Protein AF-K0YEN5-F1 (afdb_monomer)

Secondary structure (DSSP, 8-state):
-HHHHHS-GGGHHHHHHHHHHHHTT--HHHHHHHHHTSTTTHHHHHHHHHHHHH---SHHHHHHHHHHHHHHHHHHHHHHHHHHHHHHHHHHHHHHHHHHIIIIIHHHHHHHHHHHH-

Mean predicted aligned error: 12.51 Å

Structure (mmCIF, N/CA/C/O backbone):
data_AF-K0YEN5-F1
#
_entry.id   AF-K0YEN5-F1
#
loop_
_atom_site.group_PDB
_atom_site.id
_atom_site.type_symbol
_atom_site.label_atom_id
_atom_site.label_alt_id
_atom_site.label_comp_id
_atom_site.label_asym_id
_atom_site.label_entity_id
_atom_site.label_seq_id
_atom_site.pdbx_PDB_ins_code
_atom_site.Cartn_x
_atom_site.Cartn_y
_atom_site.Cartn_z
_atom_site.occupancy
_atom_site.B_iso_or_equiv
_atom_site.auth_seq_id
_atom_site.auth_comp_id
_atom_site.auth_asym_id
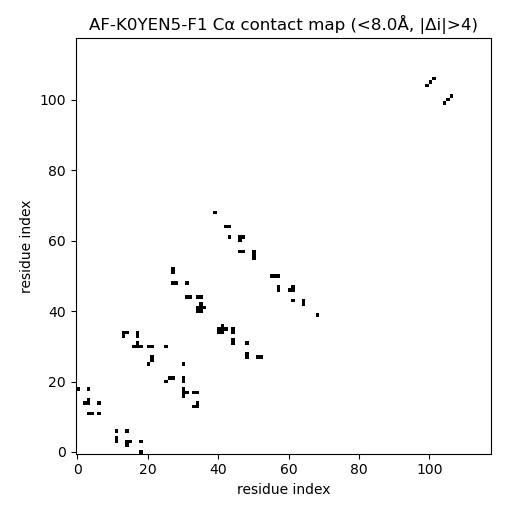_atom_site.auth_atom_id
_atom_site.pdbx_PDB_model_num
ATOM 1 N N . ALA A 1 1 ? -20.517 7.725 14.129 1.00 50.06 1 ALA A N 1
ATOM 2 C CA . ALA A 1 1 ? -21.091 8.379 12.928 1.00 50.06 1 ALA A CA 1
ATOM 3 C C . ALA A 1 1 ? -20.056 9.163 12.103 1.00 50.06 1 ALA A C 1
ATOM 5 O O . ALA A 1 1 ? -20.028 8.992 10.894 1.00 50.06 1 ALA A O 1
ATOM 6 N N . ALA A 1 2 ? -19.172 9.972 12.705 1.00 52.91 2 ALA A N 1
ATOM 7 C CA . ALA A 1 2 ? -18.185 10.765 11.950 1.00 52.91 2 ALA A CA 1
ATOM 8 C C . ALA A 1 2 ? -17.203 9.921 11.100 1.00 52.91 2 ALA A C 1
ATOM 10 O O . ALA A 1 2 ? -16.999 10.195 9.922 1.00 52.91 2 ALA A O 1
ATOM 11 N N . VAL A 1 3 ? -16.670 8.819 11.642 1.00 58.69 3 VAL A N 1
ATOM 12 C CA . VAL A 1 3 ? -15.705 7.953 10.926 1.00 58.69 3 VAL A CA 1
ATOM 13 C C . VAL A 1 3 ? -16.307 7.296 9.673 1.00 58.69 3 VAL A C 1
ATOM 15 O O . VAL A 1 3 ? -15.633 7.154 8.654 1.00 58.69 3 VAL A O 1
ATOM 18 N N . THR A 1 4 ? -17.600 6.946 9.693 1.00 61.19 4 THR A N 1
ATOM 19 C CA . THR A 1 4 ? -18.272 6.357 8.523 1.00 61.19 4 THR A CA 1
ATOM 20 C C . THR A 1 4 ? -18.545 7.385 7.425 1.00 61.19 4 THR A C 1
ATOM 22 O O . THR A 1 4 ? -18.743 6.987 6.275 1.00 61.19 4 THR A O 1
ATOM 25 N N . ALA A 1 5 ? -18.538 8.687 7.741 1.00 60.41 5 ALA A N 1
ATOM 26 C CA . ALA A 1 5 ? -18.669 9.768 6.768 1.00 60.41 5 ALA A CA 1
ATOM 27 C C . ALA A 1 5 ? -17.374 9.947 5.956 1.00 60.41 5 ALA A C 1
ATOM 29 O O . ALA A 1 5 ? -17.452 10.011 4.725 1.00 60.41 5 ALA A O 1
ATOM 30 N N . GLN A 1 6 ? -16.218 9.918 6.635 1.00 65.31 6 GLN A N 1
ATOM 31 C CA . GLN A 1 6 ? -14.875 10.033 6.044 1.00 65.31 6 GLN A CA 1
ATOM 32 C C . GLN A 1 6 ? -14.380 8.770 5.315 1.00 65.31 6 GLN A C 1
ATOM 34 O O . GLN A 1 6 ? -13.415 8.845 4.553 1.00 65.31 6 GLN A O 1
ATOM 39 N N . ALA A 1 7 ? -14.996 7.606 5.534 1.00 68.81 7 ALA A N 1
ATOM 40 C CA . ALA A 1 7 ? -14.591 6.373 4.865 1.00 68.81 7 ALA A CA 1
ATOM 41 C C . ALA A 1 7 ? -14.780 6.463 3.337 1.00 68.81 7 ALA A C 1
ATOM 43 O O . ALA A 1 7 ? -15.866 6.791 2.847 1.00 68.81 7 ALA A O 1
ATOM 44 N N . ALA A 1 8 ? -13.734 6.108 2.579 1.00 67.94 8 ALA A N 1
ATOM 45 C CA . ALA A 1 8 ? -13.801 5.998 1.121 1.00 67.94 8 ALA A CA 1
ATOM 46 C C . ALA A 1 8 ? -14.961 5.080 0.698 1.00 67.94 8 ALA A C 1
ATOM 48 O O . ALA A 1 8 ? -15.226 4.074 1.361 1.00 67.94 8 ALA A O 1
ATOM 49 N N . GLY A 1 9 ? -15.628 5.400 -0.420 1.00 70.56 9 GLY A N 1
ATOM 50 C CA . GLY A 1 9 ? -16.876 4.744 -0.844 1.00 70.56 9 GLY A CA 1
ATOM 51 C C . GLY A 1 9 ? -16.824 3.213 -0.802 1.00 70.56 9 GLY A C 1
ATOM 52 O O 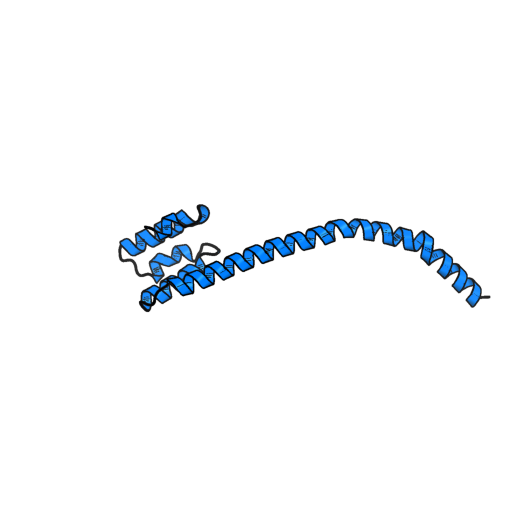. GLY A 1 9 ? -17.710 2.592 -0.219 1.00 70.56 9 GLY A O 1
ATOM 53 N N . ARG A 1 10 ? -15.724 2.619 -1.286 1.00 78.62 10 ARG A N 1
ATOM 54 C CA . ARG A 1 10 ? -15.497 1.161 -1.294 1.00 78.62 10 ARG A CA 1
ATOM 55 C C . ARG A 1 10 ? -15.440 0.496 0.093 1.00 78.62 10 ARG A C 1
ATOM 57 O O . ARG A 1 10 ? -15.678 -0.697 0.199 1.00 78.62 10 ARG A O 1
ATOM 64 N N . HIS A 1 11 ? -15.146 1.245 1.157 1.00 80.88 11 HIS A N 1
ATOM 65 C CA . HIS A 1 11 ? -15.023 0.719 2.525 1.00 80.88 11 HIS A CA 1
ATOM 66 C C . HIS A 1 11 ? -16.143 1.199 3.463 1.00 80.88 11 HIS A C 1
ATOM 68 O O . HIS A 1 11 ? -16.246 0.729 4.596 1.00 80.88 11 HIS A O 1
ATOM 74 N N . ARG A 1 12 ? -17.014 2.113 3.010 1.00 83.00 12 ARG A N 1
ATOM 75 C CA . ARG A 1 12 ? -18.086 2.714 3.823 1.00 83.00 12 ARG A CA 1
ATOM 76 C C . ARG A 1 12 ? -19.035 1.668 4.417 1.00 83.00 12 ARG A C 1
ATOM 78 O O . ARG A 1 12 ? -19.452 1.809 5.564 1.00 83.00 12 ARG A O 1
ATOM 85 N N . GLY A 1 13 ? -19.354 0.617 3.658 1.00 85.12 13 GLY A N 1
ATOM 86 C CA . GLY A 1 13 ? -20.213 -0.480 4.115 1.00 85.12 13 GLY A CA 1
ATOM 87 C C . GLY A 1 13 ? -19.608 -1.2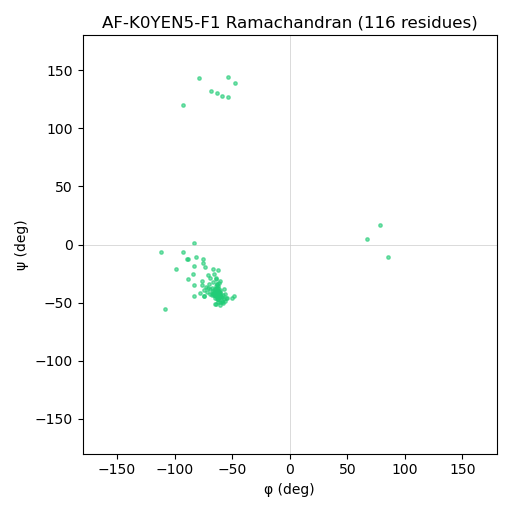71 5.277 1.00 85.12 13 GLY A C 1
ATOM 88 O O . GLY A 1 13 ? -20.289 -1.508 6.271 1.00 85.12 13 GLY A O 1
ATOM 89 N N . ALA A 1 14 ? -18.317 -1.605 5.196 1.00 86.75 14 ALA A N 1
ATOM 90 C CA . ALA A 1 14 ? -17.608 -2.298 6.271 1.00 86.75 14 ALA A CA 1
ATOM 91 C C . ALA A 1 14 ? -17.573 -1.448 7.551 1.00 86.75 14 ALA A C 1
ATOM 93 O O . ALA A 1 14 ? -17.963 -1.924 8.612 1.00 86.75 14 ALA A O 1
ATOM 94 N N . TRP A 1 15 ? -17.234 -0.159 7.441 1.00 85.50 15 TRP A N 1
ATOM 95 C CA . TRP A 1 15 ? -17.229 0.756 8.587 1.00 85.50 15 TRP A CA 1
ATOM 96 C C . TRP A 1 15 ? -18.611 0.963 9.209 1.00 85.50 15 TRP A C 1
ATOM 98 O O . TRP A 1 15 ? -18.722 1.079 10.427 1.00 85.50 15 TRP A O 1
ATOM 108 N N . ARG A 1 16 ? -19.677 1.000 8.398 1.00 87.75 16 ARG A N 1
ATOM 109 C CA . ARG A 1 16 ? -21.055 1.060 8.906 1.00 87.75 16 ARG A CA 1
ATOM 110 C C . ARG A 1 16 ? -21.423 -0.191 9.698 1.00 87.75 16 ARG A C 1
ATOM 112 O O . ARG A 1 16 ? -22.032 -0.051 10.751 1.00 87.75 16 ARG A O 1
ATOM 119 N N . ARG A 1 17 ? -21.026 -1.379 9.229 1.00 88.56 17 ARG A N 1
ATOM 120 C CA . ARG A 1 17 ? -21.244 -2.637 9.962 1.00 88.56 17 ARG A CA 1
ATOM 121 C C . ARG A 1 17 ? -20.516 -2.640 11.301 1.00 88.56 17 ARG A C 1
ATOM 123 O O . ARG A 1 17 ? -21.157 -2.870 12.316 1.00 88.56 17 ARG A O 1
ATOM 130 N N . VAL A 1 18 ? -19.226 -2.300 11.312 1.00 89.12 18 VAL A N 1
ATOM 131 C CA . VAL A 1 18 ? -18.429 -2.195 12.547 1.00 89.12 18 VAL A CA 1
ATOM 132 C C . VAL A 1 18 ? -19.073 -1.212 13.528 1.00 89.12 18 VAL A C 1
ATOM 134 O O . VAL A 1 18 ? -19.287 -1.544 14.687 1.00 89.12 18 VAL A O 1
ATOM 137 N N . ALA A 1 19 ? -19.447 -0.017 13.057 1.00 86.50 19 ALA A N 1
ATOM 138 C CA . ALA A 1 19 ? -20.096 0.990 13.894 1.00 86.50 19 ALA A CA 1
ATOM 139 C C . ALA A 1 19 ? -21.449 0.515 14.451 1.00 86.50 19 ALA A C 1
ATOM 141 O O . ALA A 1 19 ? -21.769 0.830 15.592 1.00 86.50 19 ALA A O 1
ATOM 142 N N . GLY A 1 20 ? -22.224 -0.237 13.664 1.00 89.62 20 GLY A N 1
ATOM 143 C CA . GLY A 1 20 ? -23.470 -0.855 14.116 1.00 89.62 20 GLY A CA 1
ATOM 144 C C . GLY A 1 20 ? -23.239 -1.914 15.193 1.00 89.62 20 GLY A C 1
ATOM 145 O O . GLY A 1 20 ? -23.906 -1.879 16.217 1.00 89.62 20 GLY A O 1
ATOM 146 N N . LEU A 1 21 ? -22.260 -2.804 15.006 1.00 89.94 21 LEU A N 1
ATOM 147 C CA . LEU A 1 21 ? -21.911 -3.840 15.986 1.00 89.94 21 LEU A CA 1
ATOM 148 C C . LEU A 1 21 ? -21.439 -3.225 17.312 1.00 89.94 21 LEU A C 1
ATOM 150 O O . LEU A 1 21 ? -21.941 -3.600 18.366 1.00 89.94 21 LEU A O 1
ATOM 154 N N . LEU A 1 22 ? -20.560 -2.220 17.263 1.00 87.12 22 LEU A N 1
ATOM 155 C CA . LEU A 1 22 ? -20.123 -1.495 18.461 1.00 87.12 22 LEU A CA 1
ATOM 156 C C . LEU A 1 22 ? -21.286 -0.777 19.163 1.00 87.12 22 LEU A C 1
ATOM 158 O O . LEU A 1 22 ? -21.368 -0.795 20.385 1.00 87.12 22 LEU A O 1
ATOM 162 N N . ALA A 1 23 ? -22.208 -0.167 18.407 1.00 86.81 23 ALA A N 1
ATOM 163 C CA . ALA A 1 23 ? -23.386 0.495 18.976 1.00 86.81 23 ALA A CA 1
ATOM 164 C C . ALA A 1 23 ? -24.362 -0.485 19.653 1.00 86.81 23 ALA A C 1
ATOM 166 O O . ALA A 1 23 ? -25.093 -0.089 20.554 1.00 86.81 23 ALA A O 1
ATOM 167 N N . LEU A 1 24 ? -24.354 -1.755 19.239 1.00 91.62 24 LEU A N 1
ATOM 168 C CA . LEU A 1 24 ? -25.098 -2.846 19.874 1.00 91.62 24 LEU A CA 1
ATOM 169 C C . LEU A 1 24 ? -24.363 -3.451 21.085 1.00 91.62 24 LEU A C 1
ATOM 171 O O . LEU A 1 24 ? -24.864 -4.402 21.677 1.00 91.62 24 LEU A O 1
ATOM 175 N N . GLY A 1 25 ? -23.187 -2.928 21.451 1.00 87.12 25 GLY A N 1
ATOM 176 C CA . GLY A 1 25 ? -22.381 -3.431 22.566 1.00 87.12 25 GLY A CA 1
ATOM 177 C C . GLY A 1 25 ? -21.581 -4.693 22.240 1.00 87.12 25 GLY A C 1
ATOM 178 O O . GLY A 1 25 ? -21.133 -5.385 23.147 1.00 87.12 25 GLY A O 1
ATOM 179 N N . VAL A 1 26 ? -21.403 -5.023 20.958 1.00 90.38 26 VAL A N 1
ATOM 180 C CA . VAL A 1 26 ? -20.534 -6.135 20.559 1.00 90.38 26 VAL A CA 1
ATOM 181 C C . VAL A 1 26 ? -19.083 -5.767 20.853 1.00 90.38 26 VAL A C 1
ATOM 183 O O . VAL A 1 26 ? -18.620 -4.697 20.455 1.00 90.38 26 VAL A O 1
ATOM 186 N N . GLU A 1 27 ? -18.366 -6.693 21.491 1.00 86.44 27 GLU A N 1
ATOM 187 C CA . GLU A 1 27 ? -16.933 -6.583 21.775 1.00 86.44 27 GLU A CA 1
ATOM 188 C C . GLU A 1 27 ? -16.130 -6.139 20.550 1.00 86.44 27 GLU A C 1
ATOM 190 O O . GLU A 1 27 ? -16.360 -6.624 19.436 1.00 86.44 27 GLU A O 1
ATOM 195 N N . ALA A 1 28 ? -15.156 -5.248 20.762 1.00 83.81 28 ALA A N 1
ATOM 196 C CA . ALA A 1 28 ? -14.400 -4.622 19.681 1.00 83.81 28 ALA A CA 1
ATOM 197 C C . ALA A 1 28 ? -13.773 -5.665 18.745 1.00 83.81 28 ALA A C 1
ATOM 199 O O . ALA A 1 28 ? -13.934 -5.582 17.528 1.00 83.81 28 ALA A O 1
ATOM 200 N N . GLU A 1 29 ? -13.147 -6.706 19.289 1.00 86.88 29 GLU A N 1
ATOM 201 C CA . GLU A 1 29 ? -12.528 -7.762 18.488 1.00 86.88 29 GLU A CA 1
ATOM 202 C C . GLU A 1 29 ? -13.523 -8.433 17.520 1.00 86.88 29 GLU A C 1
ATOM 204 O O . GLU A 1 29 ? -13.234 -8.612 16.332 1.00 86.88 29 GLU A O 1
ATOM 209 N N . ARG A 1 30 ? -14.747 -8.712 17.989 1.00 88.19 30 ARG A N 1
ATOM 210 C CA . ARG A 1 30 ? -15.815 -9.307 17.170 1.00 88.19 30 ARG A CA 1
ATOM 211 C C . ARG A 1 30 ? -16.425 -8.304 16.199 1.00 88.19 30 ARG A C 1
ATOM 213 O O . ARG A 1 30 ? -16.700 -8.654 15.052 1.00 88.19 30 ARG A O 1
ATOM 220 N N . ALA A 1 31 ? -16.610 -7.056 16.623 1.00 88.88 31 ALA A N 1
ATOM 221 C CA . ALA A 1 31 ? -17.143 -5.997 15.774 1.00 88.88 31 ALA A CA 1
ATOM 222 C C . ALA A 1 31 ? -16.222 -5.692 14.582 1.00 88.88 31 ALA A C 1
ATOM 224 O O . ALA A 1 31 ? -16.707 -5.382 13.492 1.00 88.88 31 ALA A O 1
ATOM 225 N N . PHE A 1 32 ? -14.905 -5.811 14.770 1.00 89.19 32 PHE A N 1
ATOM 226 C CA . PHE A 1 32 ? -13.892 -5.562 13.747 1.00 89.19 32 PHE A CA 1
ATOM 227 C C . PHE A 1 32 ? -13.532 -6.786 12.893 1.00 89.19 32 PHE A C 1
ATOM 229 O O . PHE A 1 32 ? -12.925 -6.601 11.836 1.00 89.19 32 PHE A O 1
ATOM 236 N N . ALA A 1 33 ? -13.931 -8.007 13.271 1.00 88.38 33 ALA A N 1
ATOM 237 C CA . ALA A 1 33 ? -13.645 -9.224 12.502 1.00 88.38 33 ALA A CA 1
ATOM 238 C C . ALA A 1 33 ? -14.008 -9.112 11.000 1.00 88.38 33 ALA A C 1
ATOM 240 O O . ALA A 1 33 ? -13.131 -9.364 10.171 1.00 88.38 33 ALA A O 1
ATOM 241 N N . PRO A 1 34 ? -15.192 -8.595 10.603 1.00 84.50 34 PRO A N 1
ATOM 242 C CA . PRO A 1 34 ? -15.544 -8.438 9.187 1.00 84.50 34 PRO A CA 1
ATOM 243 C C . PRO A 1 34 ? -14.691 -7.400 8.440 1.00 84.50 34 PRO A C 1
ATOM 245 O O . PRO A 1 34 ? -14.647 -7.389 7.213 1.00 84.50 34 PRO A O 1
ATOM 248 N N . ALA A 1 35 ? -14.054 -6.468 9.156 1.00 85.50 35 ALA A N 1
ATOM 249 C CA . ALA A 1 35 ? -13.178 -5.464 8.558 1.00 85.50 35 ALA A CA 1
ATOM 250 C C . ALA A 1 35 ? -11.755 -5.997 8.321 1.00 85.50 35 ALA A C 1
ATOM 252 O O . ALA A 1 35 ? -11.035 -5.426 7.503 1.00 85.50 35 ALA A O 1
ATOM 253 N N . ARG A 1 36 ? -11.355 -7.093 8.987 1.00 84.44 36 ARG A N 1
ATOM 254 C CA . ARG A 1 36 ? -10.046 -7.742 8.784 1.00 84.44 36 ARG A CA 1
ATOM 255 C C . ARG A 1 36 ? -9.946 -8.450 7.434 1.00 84.44 36 ARG A C 1
ATOM 257 O O . ARG A 1 36 ? -8.855 -8.539 6.887 1.00 84.44 36 ARG A O 1
ATOM 264 N N . GLU A 1 37 ? -11.073 -8.877 6.874 1.00 83.44 37 GLU A N 1
ATOM 265 C CA . GLU A 1 37 ? -11.150 -9.488 5.538 1.00 83.44 37 GLU A CA 1
ATOM 266 C C . GLU A 1 37 ? -11.016 -8.464 4.399 1.00 83.44 37 GLU A C 1
ATOM 268 O O . GLU A 1 37 ? -10.837 -8.825 3.238 1.00 83.44 37 GLU A O 1
ATOM 273 N N . VAL A 1 38 ? -11.100 -7.167 4.711 1.00 82.81 38 VAL A N 1
ATOM 274 C CA . VAL A 1 38 ? -11.005 -6.102 3.715 1.00 82.81 38 VAL A CA 1
ATOM 275 C C . VAL A 1 38 ? -9.560 -5.627 3.604 1.00 82.81 38 VAL A C 1
ATOM 277 O O . VAL A 1 38 ? -8.975 -5.097 4.555 1.00 82.81 38 VAL A O 1
ATOM 280 N N . GLU A 1 39 ? -8.995 -5.753 2.405 1.00 76.25 39 GLU A N 1
ATOM 281 C CA . GLU A 1 39 ? -7.625 -5.327 2.134 1.00 76.25 39 GLU A CA 1
ATOM 282 C C . GLU A 1 39 ? -7.430 -3.827 2.434 1.00 76.25 39 GLU A C 1
ATOM 284 O O . GLU A 1 39 ? -8.197 -2.963 1.998 1.00 76.25 39 GLU A O 1
ATOM 289 N N . GLY A 1 40 ? -6.405 -3.522 3.235 1.00 76.31 40 GLY A N 1
ATOM 290 C CA . GLY A 1 40 ? -6.104 -2.175 3.731 1.00 76.31 40 GLY A CA 1
ATOM 291 C C . GLY A 1 40 ? -6.847 -1.753 5.007 1.00 76.31 40 GLY A C 1
ATOM 292 O O . GLY A 1 40 ? -6.471 -0.741 5.597 1.00 76.31 40 GLY A O 1
ATOM 293 N N . LEU A 1 41 ? -7.854 -2.505 5.471 1.00 79.75 41 LEU A N 1
ATOM 294 C CA . LEU A 1 41 ? -8.555 -2.237 6.740 1.00 79.75 41 LEU A CA 1
ATOM 295 C C . LEU A 1 41 ? -8.060 -3.104 7.901 1.00 79.75 41 LEU A C 1
ATOM 297 O O . LEU A 1 41 ? -8.237 -2.703 9.047 1.00 79.75 41 LEU A O 1
ATOM 301 N N . ALA A 1 42 ? -7.415 -4.241 7.632 1.00 82.81 42 ALA A N 1
ATOM 302 C CA . ALA A 1 42 ? -6.963 -5.171 8.670 1.00 82.81 42 ALA A CA 1
ATOM 303 C C . ALA A 1 42 ? -6.011 -4.535 9.699 1.00 82.81 42 ALA A C 1
ATOM 305 O O . ALA A 1 42 ? -6.178 -4.725 10.902 1.00 82.81 42 ALA A O 1
ATOM 306 N N . GLU A 1 43 ? -5.045 -3.740 9.236 1.00 80.81 43 GLU A N 1
ATOM 307 C CA . GLU A 1 43 ? -4.113 -3.030 10.117 1.00 80.81 43 GLU A CA 1
ATOM 308 C C . GLU A 1 43 ? -4.829 -1.969 10.959 1.00 80.81 43 GLU A C 1
ATOM 310 O O . GLU A 1 43 ? -4.598 -1.850 12.160 1.00 80.81 43 GLU A O 1
ATOM 315 N N . PHE A 1 44 ? -5.750 -1.232 10.337 1.00 80.19 44 PHE A N 1
ATOM 316 C CA . PHE A 1 44 ? -6.581 -0.250 11.026 1.00 80.19 44 PHE A CA 1
ATOM 317 C C . PHE A 1 44 ? -7.459 -0.898 12.099 1.00 80.19 44 PHE A C 1
ATOM 319 O O . PHE A 1 44 ? -7.563 -0.372 13.203 1.00 80.19 44 PHE A O 1
ATOM 326 N N . ALA A 1 45 ? -8.065 -2.044 11.785 1.00 84.94 45 ALA A N 1
ATOM 327 C CA . ALA A 1 45 ? -8.874 -2.821 12.712 1.00 84.94 45 ALA A CA 1
ATOM 328 C C . ALA A 1 45 ? -8.056 -3.275 13.929 1.00 84.94 45 ALA A C 1
ATOM 330 O O . ALA A 1 45 ? -8.511 -3.099 15.053 1.00 84.94 45 ALA A O 1
ATOM 331 N N . ALA A 1 46 ? -6.835 -3.779 13.725 1.00 83.19 46 ALA A N 1
ATOM 332 C CA . ALA A 1 46 ? -5.966 -4.202 14.824 1.00 83.19 46 ALA A CA 1
ATOM 333 C C . ALA A 1 46 ? -5.615 -3.042 15.773 1.00 83.19 46 ALA A C 1
ATOM 335 O O . ALA A 1 46 ? -5.716 -3.184 16.989 1.00 83.19 46 ALA A O 1
ATOM 336 N N . VAL A 1 47 ? -5.263 -1.877 15.220 1.00 83.06 47 VAL A N 1
ATOM 337 C CA . VAL A 1 47 ? -4.970 -0.673 16.012 1.00 83.06 47 VAL A CA 1
ATOM 338 C C . VAL A 1 47 ? -6.198 -0.206 16.799 1.00 83.06 47 VAL A C 1
ATOM 340 O O . VAL A 1 47 ? -6.079 0.147 17.966 1.00 83.06 47 VAL A O 1
ATOM 343 N N . LEU A 1 48 ? -7.382 -0.228 16.184 1.00 81.56 48 LEU A N 1
ATOM 344 C CA . LEU A 1 48 ? -8.624 0.204 16.829 1.00 81.56 48 LEU A CA 1
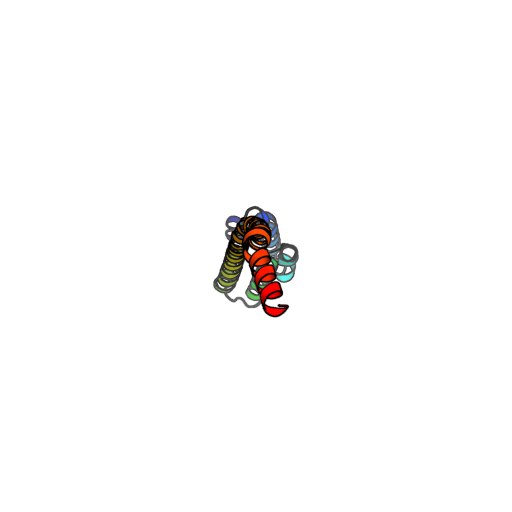ATOM 345 C C . LEU A 1 48 ? -9.083 -0.741 17.942 1.00 81.56 48 LEU A C 1
ATOM 347 O O . LEU A 1 48 ? -9.557 -0.255 18.964 1.00 81.56 48 LEU A O 1
ATOM 351 N N . VAL A 1 49 ? -8.921 -2.055 17.767 1.00 85.44 49 VAL A N 1
ATOM 352 C CA . VAL A 1 49 ? -9.210 -3.047 18.816 1.00 85.44 49 VAL A CA 1
ATOM 353 C C . VAL A 1 49 ? -8.272 -2.839 20.005 1.00 85.44 49 VAL A C 1
ATOM 355 O O . VAL A 1 49 ? -8.748 -2.632 21.116 1.00 85.44 49 VAL A O 1
ATOM 358 N N . ALA A 1 50 ? -6.960 -2.756 19.758 1.00 80.50 50 ALA A N 1
ATOM 359 C CA . ALA A 1 50 ? -5.971 -2.540 20.814 1.00 80.50 50 ALA A CA 1
ATOM 360 C C . ALA A 1 50 ? -6.190 -1.216 21.569 1.00 80.50 50 ALA A C 1
ATOM 362 O O . ALA A 1 50 ? -6.037 -1.148 22.789 1.00 80.50 50 ALA A O 1
ATOM 363 N N . SER A 1 51 ? -6.570 -0.145 20.867 1.00 77.69 51 SER A N 1
ATOM 364 C CA . SER A 1 51 ? -6.922 1.123 21.511 1.00 77.69 51 SER A CA 1
ATOM 365 C C . SER A 1 51 ? -8.242 1.067 22.286 1.00 77.69 51 SER A C 1
ATOM 367 O O . SER A 1 51 ? -8.357 1.723 23.317 1.00 77.69 51 SER A O 1
ATOM 369 N N . GLY A 1 52 ? -9.225 0.293 21.818 1.00 75.44 52 GLY A N 1
ATOM 370 C CA . GLY A 1 52 ? -10.486 0.077 22.529 1.00 75.44 52 GLY A CA 1
ATOM 371 C C . GLY A 1 52 ? -10.293 -0.654 23.858 1.00 75.44 52 GLY A C 1
ATOM 372 O O . GLY A 1 52 ? -10.888 -0.261 24.855 1.00 75.44 52 GLY A O 1
ATOM 373 N N . GLU A 1 53 ? -9.412 -1.654 23.887 1.00 76.75 53 GLU A N 1
ATOM 374 C CA . GLU A 1 53 ? -9.076 -2.417 25.099 1.00 76.75 53 GLU A CA 1
ATOM 375 C C . GLU A 1 53 ? -8.219 -1.617 26.089 1.00 76.75 53 GLU A C 1
ATOM 377 O O . GLU A 1 53 ? -8.389 -1.731 27.300 1.00 76.75 53 GLU A O 1
ATOM 382 N N . SER A 1 54 ? -7.300 -0.787 25.587 1.00 74.12 54 SER A N 1
ATOM 383 C CA . SER A 1 54 ? -6.378 -0.004 26.424 1.00 74.12 54 SER A CA 1
ATOM 384 C C . SER A 1 54 ? -6.918 1.366 26.851 1.00 74.12 54 SER A C 1
ATOM 386 O O . SER A 1 54 ? -6.310 2.024 27.693 1.00 74.12 54 SER A O 1
ATOM 388 N N . GLY A 1 55 ? -8.022 1.838 26.258 1.00 67.69 55 GLY A N 1
ATOM 389 C CA . GLY A 1 55 ? -8.576 3.179 26.489 1.00 67.69 55 GLY A CA 1
ATOM 390 C C . GLY A 1 55 ? -7.695 4.328 25.973 1.00 67.69 55 GLY A C 1
ATOM 391 O O . GLY A 1 55 ? -8.005 5.501 26.184 1.00 67.69 55 GLY A O 1
ATOM 392 N N . VAL A 1 56 ? -6.589 4.012 25.294 1.00 75.44 56 VAL A N 1
ATOM 393 C CA . VAL A 1 56 ? -5.634 4.989 24.763 1.00 75.44 56 VAL A CA 1
ATOM 394 C C . VAL A 1 56 ? -6.180 5.602 23.475 1.00 75.44 56 VAL A C 1
ATOM 396 O O . VAL A 1 56 ? -6.790 4.927 22.646 1.00 75.44 56 VAL A O 1
ATOM 399 N N . SER A 1 57 ? -5.929 6.898 23.273 1.00 77.81 57 SER A N 1
ATOM 400 C CA . SER A 1 57 ? -6.357 7.611 22.065 1.00 77.81 57 SER A CA 1
ATOM 401 C C . SER A 1 57 ? -5.882 6.919 20.785 1.00 77.81 57 SER A C 1
ATOM 403 O O . SER A 1 57 ? -4.687 6.707 20.571 1.00 77.81 57 SER A O 1
ATOM 405 N N . VAL A 1 58 ? -6.829 6.642 19.886 1.00 78.06 58 VAL A N 1
ATOM 406 C CA . VAL A 1 58 ? -6.542 5.987 18.602 1.00 78.06 58 VAL A CA 1
ATOM 407 C C . VAL A 1 58 ? -6.017 6.966 17.549 1.00 78.06 58 VAL A C 1
ATOM 409 O O . VAL A 1 58 ? -5.565 6.550 16.484 1.00 78.06 58 VAL A O 1
ATOM 412 N N . ALA A 1 59 ? -6.086 8.275 17.812 1.00 79.69 59 ALA A N 1
ATOM 413 C CA . ALA A 1 59 ? -5.871 9.302 16.796 1.00 79.69 59 ALA A CA 1
ATOM 414 C C . ALA A 1 59 ? -4.471 9.229 16.168 1.00 79.69 59 ALA A C 1
ATOM 416 O O . ALA A 1 59 ? -4.343 9.189 14.944 1.00 79.69 59 ALA A O 1
ATOM 417 N N . GLU A 1 60 ? -3.427 9.157 16.993 1.00 81.62 60 GLU A N 1
ATOM 418 C CA . GLU A 1 60 ? -2.045 9.155 16.507 1.00 81.62 60 GLU A CA 1
ATOM 419 C C . GLU A 1 60 ? -1.634 7.819 15.860 1.00 81.62 60 GLU A C 1
ATOM 421 O O . GLU A 1 60 ? -1.083 7.839 14.755 1.00 81.62 60 GLU A O 1
ATOM 426 N N . PRO A 1 61 ? -1.950 6.644 16.444 1.00 80.50 61 PRO A N 1
ATOM 427 C CA . PRO A 1 61 ? -1.767 5.363 15.764 1.00 80.50 61 PRO A CA 1
ATOM 428 C C . PRO A 1 61 ? -2.479 5.293 14.404 1.00 80.50 61 PRO A C 1
ATOM 430 O O . PRO A 1 61 ? -1.864 4.919 13.406 1.00 80.50 61 PRO A O 1
ATOM 433 N N . ALA A 1 62 ? -3.742 5.722 14.331 1.00 80.69 62 ALA A N 1
ATOM 434 C CA . ALA A 1 62 ? -4.505 5.781 13.085 1.00 80.69 62 ALA A CA 1
ATOM 435 C C . ALA A 1 62 ? -3.860 6.713 12.045 1.00 80.69 62 ALA A C 1
ATOM 437 O O . ALA A 1 62 ? -3.799 6.376 10.858 1.00 80.69 62 ALA A O 1
ATOM 438 N N . ARG A 1 63 ? -3.349 7.875 12.477 1.00 84.12 63 ARG A N 1
ATOM 439 C CA . ARG A 1 63 ? -2.655 8.833 11.605 1.00 84.12 63 ARG A CA 1
ATOM 440 C C . ARG A 1 63 ? -1.399 8.219 10.988 1.00 84.12 63 ARG A C 1
ATOM 442 O O . ARG A 1 63 ? -1.228 8.310 9.772 1.00 84.12 63 ARG A O 1
ATOM 449 N N . ARG A 1 64 ? -0.597 7.506 11.784 1.00 84.88 64 ARG A N 1
ATOM 450 C CA . ARG A 1 64 ? 0.593 6.785 11.301 1.00 84.88 64 ARG A CA 1
ATOM 451 C C . ARG A 1 64 ? 0.253 5.728 10.253 1.00 84.88 64 ARG A C 1
ATOM 453 O O . ARG A 1 64 ? 0.901 5.673 9.207 1.00 84.88 64 ARG A O 1
ATOM 460 N N . VAL A 1 65 ? -0.788 4.923 10.482 1.00 84.81 65 VAL A N 1
ATOM 461 C CA . VAL A 1 65 ? -1.234 3.924 9.494 1.00 84.81 65 VAL A CA 1
ATOM 462 C C . VAL A 1 65 ? -1.686 4.609 8.198 1.00 84.81 65 VAL A C 1
ATOM 464 O O . VAL A 1 65 ? -1.312 4.186 7.101 1.00 84.81 65 VAL A O 1
ATOM 467 N N . ALA A 1 66 ? -2.431 5.715 8.294 1.00 84.62 66 ALA A N 1
ATOM 468 C CA . ALA A 1 66 ? -2.854 6.479 7.121 1.00 84.62 66 ALA A CA 1
ATOM 469 C C . ALA A 1 66 ? -1.668 7.045 6.319 1.00 84.62 66 ALA A C 1
ATOM 471 O O . ALA A 1 66 ? -1.670 6.980 5.087 1.00 84.62 66 ALA A O 1
ATOM 472 N N . GLU A 1 67 ? -0.656 7.597 6.989 1.00 88.00 67 GLU A N 1
ATOM 473 C CA . GLU A 1 67 ? 0.565 8.105 6.352 1.00 88.00 67 GLU A CA 1
ATOM 474 C C . GLU A 1 67 ? 1.334 6.991 5.639 1.00 88.00 67 GLU A C 1
ATOM 476 O O . GLU A 1 67 ? 1.707 7.149 4.473 1.00 88.00 67 GLU A O 1
ATOM 481 N N . ARG A 1 68 ? 1.466 5.827 6.283 1.00 85.81 68 ARG A N 1
ATOM 482 C CA . ARG A 1 68 ? 2.103 4.638 5.707 1.00 85.81 68 ARG A CA 1
ATOM 483 C C . ARG A 1 68 ? 1.414 4.174 4.425 1.00 85.81 68 ARG A C 1
ATOM 485 O O . ARG A 1 68 ? 2.072 4.000 3.398 1.00 85.81 68 ARG A O 1
ATOM 492 N N . LEU A 1 69 ? 0.086 4.042 4.446 1.00 84.44 69 LEU A N 1
ATOM 493 C CA . LEU A 1 69 ? -0.698 3.630 3.276 1.00 84.44 69 LEU A CA 1
ATOM 494 C C . LEU A 1 69 ? -0.594 4.639 2.119 1.00 84.44 69 LEU A C 1
ATOM 496 O O . LEU A 1 69 ? -0.475 4.240 0.957 1.00 84.44 69 LEU A O 1
ATOM 500 N N . ARG A 1 70 ? -0.592 5.948 2.415 1.00 86.38 70 ARG A N 1
ATOM 501 C CA . ARG A 1 70 ? -0.383 7.002 1.403 1.00 86.38 70 ARG A CA 1
ATOM 502 C C . ARG A 1 70 ? 1.021 6.940 0.802 1.00 86.38 70 ARG A C 1
ATOM 504 O O . ARG A 1 70 ? 1.155 7.062 -0.415 1.00 86.38 70 ARG A O 1
ATOM 511 N N . GLY A 1 71 ? 2.045 6.711 1.624 1.00 86.69 71 GLY A N 1
ATOM 512 C CA . GLY A 1 71 ? 3.422 6.513 1.168 1.00 86.69 71 GLY A CA 1
ATOM 513 C C . GLY A 1 71 ? 3.544 5.324 0.213 1.00 86.69 71 GLY A C 1
ATOM 514 O O . GLY A 1 71 ? 4.051 5.467 -0.898 1.00 86.69 71 GLY A O 1
ATOM 515 N N . GLN A 1 72 ? 2.971 4.176 0.582 1.00 83.94 72 GLN A N 1
ATOM 516 C CA . GLN A 1 72 ? 2.951 2.980 -0.267 1.00 83.94 72 GLN A CA 1
ATOM 517 C C . GLN A 1 72 ? 2.202 3.190 -1.589 1.00 83.94 72 GLN A C 1
ATOM 519 O O . GLN A 1 72 ? 2.577 2.620 -2.614 1.00 83.94 72 GLN A O 1
ATOM 524 N N . ALA A 1 73 ? 1.119 3.971 -1.594 1.00 80.06 73 ALA A N 1
ATOM 525 C CA . ALA A 1 73 ? 0.401 4.298 -2.823 1.00 80.06 73 ALA A CA 1
ATOM 526 C C . ALA A 1 73 ? 1.262 5.149 -3.774 1.00 80.06 73 ALA A C 1
ATOM 528 O O . ALA A 1 73 ? 1.337 4.839 -4.962 1.00 80.06 73 ALA A O 1
ATOM 529 N N . ARG A 1 74 ? 1.966 6.160 -3.242 1.00 83.00 74 ARG A N 1
ATOM 530 C CA . ARG A 1 74 ? 2.891 7.014 -4.011 1.00 83.00 74 ARG A CA 1
ATOM 531 C C . ARG A 1 74 ? 4.080 6.229 -4.569 1.00 83.00 74 ARG A C 1
ATOM 533 O O . ARG A 1 74 ? 4.420 6.382 -5.739 1.00 83.00 74 ARG A O 1
ATOM 540 N N . ALA A 1 75 ? 4.670 5.342 -3.768 1.00 78.56 75 ALA A N 1
ATOM 541 C CA . ALA A 1 75 ? 5.761 4.478 -4.218 1.00 78.56 75 ALA A CA 1
ATOM 542 C C . ALA A 1 75 ? 5.316 3.559 -5.372 1.00 78.56 75 ALA A C 1
ATOM 544 O O . ALA A 1 75 ? 6.010 3.431 -6.377 1.00 78.56 75 ALA A O 1
ATOM 545 N N . ARG A 1 76 ? 4.108 2.983 -5.282 1.00 77.12 76 ARG A N 1
ATOM 546 C CA . ARG A 1 76 ? 3.534 2.151 -6.354 1.00 77.12 76 ARG A CA 1
ATOM 547 C C . ARG A 1 76 ? 3.277 2.923 -7.648 1.00 77.12 76 ARG A C 1
ATOM 549 O O . ARG A 1 76 ? 3.414 2.342 -8.721 1.00 77.12 76 ARG A O 1
ATOM 556 N N . SER A 1 77 ? 2.880 4.194 -7.581 1.00 72.25 77 SER A N 1
ATOM 557 C CA . SER A 1 77 ? 2.744 5.021 -8.788 1.00 72.25 77 SER A CA 1
ATOM 558 C C . SER A 1 77 ? 4.099 5.394 -9.387 1.00 72.25 77 SER A C 1
ATOM 560 O O . SER A 1 77 ? 4.246 5.315 -10.602 1.00 72.25 77 SER A O 1
ATOM 562 N N . ALA A 1 78 ? 5.092 5.724 -8.554 1.00 73.69 78 ALA A N 1
ATOM 563 C CA . ALA A 1 78 ? 6.443 6.053 -9.012 1.00 73.69 78 ALA A CA 1
ATOM 564 C C . ALA A 1 78 ? 7.103 4.862 -9.727 1.00 73.69 78 ALA A C 1
ATOM 566 O O . ALA A 1 78 ? 7.538 4.992 -10.867 1.00 73.69 78 ALA A O 1
ATOM 567 N N . ALA A 1 79 ? 7.033 3.665 -9.136 1.00 71.38 79 ALA A N 1
ATOM 568 C CA . ALA A 1 79 ? 7.565 2.446 -9.746 1.00 71.38 79 ALA A CA 1
ATOM 569 C C . ALA A 1 79 ? 6.902 2.102 -11.097 1.00 71.38 79 ALA A C 1
ATOM 571 O O . ALA A 1 79 ? 7.536 1.529 -11.982 1.00 71.38 79 ALA A O 1
ATOM 572 N N . ARG A 1 80 ? 5.617 2.442 -11.285 1.00 64.88 80 ARG A N 1
ATOM 573 C CA . ARG A 1 80 ? 4.948 2.289 -12.591 1.00 64.88 80 ARG A CA 1
ATOM 574 C C . ARG A 1 80 ? 5.453 3.302 -13.618 1.00 64.88 80 ARG A C 1
ATOM 576 O O . ARG A 1 80 ? 5.585 2.937 -14.782 1.00 64.88 80 ARG A O 1
ATOM 583 N N . ALA A 1 81 ? 5.745 4.531 -13.199 1.00 68.94 81 ALA A N 1
ATOM 584 C CA . ALA A 1 81 ? 6.295 5.562 -14.074 1.00 68.94 81 ALA A CA 1
ATOM 585 C C . ALA A 1 81 ? 7.727 5.224 -14.533 1.00 68.94 81 ALA A C 1
ATOM 587 O O . ALA A 1 81 ? 8.033 5.342 -15.715 1.00 68.94 81 ALA A O 1
ATOM 588 N N . GLU A 1 82 ? 8.578 4.711 -13.641 1.00 71.50 82 GLU A N 1
ATOM 589 C CA . GLU A 1 82 ? 9.947 4.285 -13.983 1.00 71.50 82 GLU A CA 1
ATOM 590 C C . GLU A 1 82 ? 9.963 3.133 -14.999 1.00 71.50 82 GLU A C 1
ATOM 592 O O . GLU A 1 82 ? 10.735 3.142 -15.959 1.00 71.50 82 GLU A O 1
ATOM 597 N N . ARG A 1 83 ? 9.044 2.167 -14.855 1.00 66.19 83 ARG A N 1
ATOM 598 C CA . ARG A 1 83 ? 8.882 1.073 -15.828 1.00 66.19 83 ARG A CA 1
ATOM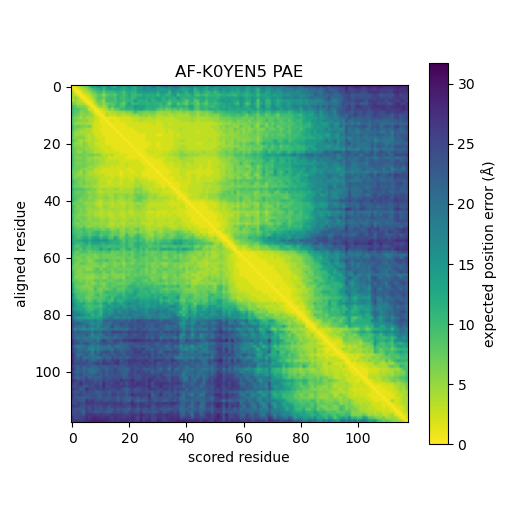 599 C C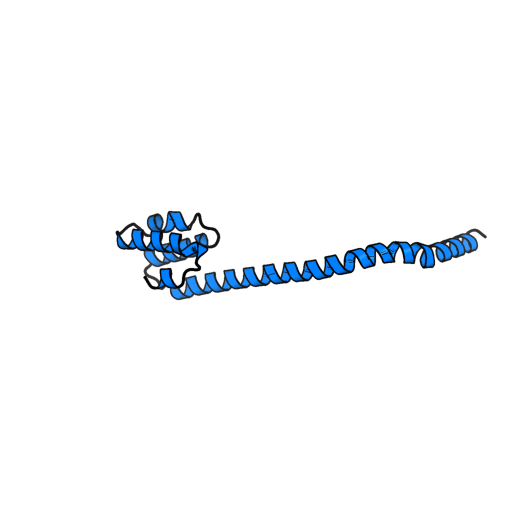 . ARG A 1 83 ? 8.441 1.564 -17.207 1.00 66.19 83 ARG A C 1
ATOM 601 O O . ARG A 1 83 ? 8.807 0.945 -18.201 1.00 66.19 83 ARG A O 1
ATOM 608 N N . ALA A 1 84 ? 7.694 2.666 -17.284 1.00 66.25 84 ALA A N 1
ATOM 609 C CA . ALA A 1 84 ? 7.304 3.254 -18.563 1.00 66.25 84 ALA A CA 1
ATOM 610 C C . ALA A 1 84 ? 8.521 3.809 -19.321 1.00 66.25 84 ALA A C 1
ATOM 612 O O . ALA A 1 84 ? 8.639 3.582 -20.521 1.00 66.25 84 ALA A O 1
ATOM 613 N N . GLY A 1 85 ? 9.463 4.449 -18.619 1.00 68.50 85 GLY A N 1
ATOM 614 C CA . GLY A 1 85 ? 10.712 4.925 -19.222 1.00 68.50 85 GLY A CA 1
ATOM 615 C C . GLY A 1 85 ? 11.544 3.790 -19.826 1.00 68.50 85 GLY A C 1
ATOM 616 O O . GLY A 1 85 ? 12.008 3.895 -20.960 1.00 68.50 85 GLY A O 1
ATOM 617 N N . VAL A 1 86 ? 11.655 2.663 -19.113 1.00 77.06 86 VAL A N 1
ATOM 618 C CA . VAL A 1 86 ? 12.358 1.470 -19.615 1.00 77.06 86 VAL A CA 1
ATOM 619 C C . VAL A 1 86 ? 11.645 0.863 -20.825 1.00 77.06 86 VAL A C 1
ATOM 621 O O . VAL A 1 86 ? 12.304 0.541 -21.807 1.00 77.06 86 VAL A O 1
ATOM 624 N N . LEU A 1 87 ? 10.314 0.745 -20.799 1.00 71.69 87 LEU A N 1
ATOM 625 C CA . LEU A 1 87 ? 9.542 0.199 -21.924 1.00 71.69 87 LEU A CA 1
ATOM 626 C C . LEU A 1 87 ? 9.625 1.060 -23.192 1.00 71.69 87 LEU A C 1
ATOM 628 O O . LEU A 1 87 ? 9.537 0.517 -24.288 1.00 71.69 87 LEU A O 1
ATOM 632 N N . ILE A 1 88 ? 9.816 2.375 -23.059 1.00 74.88 88 ILE A N 1
ATOM 633 C CA . ILE A 1 88 ? 10.000 3.283 -24.201 1.00 74.88 88 ILE A CA 1
ATOM 634 C C . ILE A 1 88 ? 11.428 3.185 -24.756 1.00 74.88 88 ILE A C 1
ATOM 636 O O . ILE A 1 88 ? 11.616 3.158 -25.971 1.00 74.88 88 ILE A O 1
ATOM 640 N N . ALA A 1 89 ? 12.437 3.110 -23.885 1.00 77.38 89 ALA A N 1
ATOM 641 C CA . ALA A 1 89 ? 13.839 3.045 -24.300 1.00 77.38 89 ALA A CA 1
ATOM 642 C C . ALA A 1 89 ? 14.256 1.659 -24.835 1.00 77.38 89 ALA A C 1
ATOM 644 O O . ALA A 1 89 ? 15.093 1.577 -25.733 1.00 77.38 89 ALA A O 1
ATOM 645 N N . ALA A 1 90 ? 13.659 0.577 -24.324 1.00 77.44 90 ALA A N 1
ATOM 646 C CA . ALA A 1 90 ? 13.977 -0.807 -24.684 1.00 77.44 90 ALA A CA 1
ATOM 647 C C . ALA A 1 90 ? 13.854 -1.155 -26.185 1.00 77.44 90 ALA A C 1
ATOM 649 O O . ALA A 1 90 ? 14.779 -1.772 -26.713 1.00 77.44 90 ALA A O 1
ATOM 650 N N . PRO A 1 91 ? 12.777 -0.798 -26.918 1.00 79.62 91 PRO A N 1
ATOM 651 C CA . PRO A 1 91 ? 12.683 -1.106 -28.347 1.00 79.62 91 PRO A CA 1
ATOM 652 C C . PRO A 1 91 ? 13.715 -0.331 -29.177 1.00 79.62 91 PRO A C 1
ATOM 654 O O . PRO A 1 91 ? 14.225 -0.853 -30.166 1.00 79.62 91 PRO A O 1
ATOM 657 N N . LEU A 1 92 ? 14.065 0.887 -28.752 1.00 80.44 92 LEU A N 1
ATOM 658 C CA . LEU A 1 92 ? 15.101 1.696 -29.391 1.00 80.44 92 LEU A CA 1
ATOM 659 C C . LEU A 1 92 ? 16.474 1.038 -29.250 1.00 80.44 92 LEU A C 1
ATOM 661 O O . LEU A 1 92 ? 17.135 0.828 -30.262 1.00 80.44 92 LEU A O 1
ATOM 665 N N . THR A 1 93 ? 16.882 0.645 -28.040 1.00 82.31 93 THR A N 1
ATOM 666 C CA . THR A 1 93 ? 18.159 -0.062 -27.831 1.00 82.31 93 THR A CA 1
ATOM 667 C C . THR A 1 93 ? 18.182 -1.429 -28.506 1.00 82.31 93 THR A C 1
ATOM 669 O O . THR A 1 93 ? 19.195 -1.775 -29.110 1.00 82.31 93 THR A O 1
ATOM 672 N N . ALA A 1 94 ? 17.072 -2.172 -28.491 1.00 83.44 94 ALA A N 1
ATOM 673 C CA . ALA A 1 94 ? 16.958 -3.447 -29.199 1.00 83.44 94 ALA A CA 1
ATOM 674 C C . ALA A 1 94 ? 17.126 -3.303 -30.722 1.00 83.44 94 ALA A C 1
ATOM 676 O O . ALA A 1 94 ? 17.674 -4.200 -31.354 1.00 83.44 94 ALA A O 1
ATOM 677 N N . CYS A 1 95 ? 16.696 -2.180 -31.308 1.00 76.44 95 CYS A N 1
ATOM 678 C CA . CYS A 1 95 ? 16.876 -1.896 -32.733 1.00 76.44 95 CYS A CA 1
ATOM 679 C C . CYS A 1 95 ? 18.271 -1.317 -33.047 1.00 76.44 95 CYS A C 1
ATOM 681 O O . CYS A 1 95 ? 18.862 -1.621 -34.082 1.00 76.44 95 CYS A O 1
ATOM 683 N N . PHE A 1 96 ? 18.841 -0.517 -32.140 1.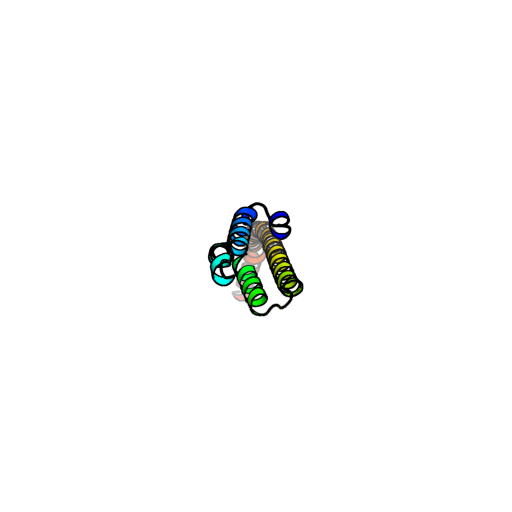00 81.00 96 PHE A N 1
ATOM 684 C CA . PHE A 1 96 ? 20.140 0.134 -32.345 1.00 81.00 96 PHE A CA 1
ATOM 685 C C . PHE A 1 96 ? 21.328 -0.818 -32.173 1.00 81.00 96 PHE A C 1
ATOM 687 O O . PHE A 1 96 ? 22.320 -0.701 -32.888 1.00 81.00 96 PHE A O 1
ATOM 694 N N . LEU A 1 97 ? 21.228 -1.775 -31.247 1.00 84.38 97 LEU A N 1
ATOM 695 C CA . LEU A 1 97 ? 22.278 -2.755 -30.970 1.00 84.38 97 LEU A CA 1
ATOM 696 C C . LEU A 1 97 ? 22.675 -3.589 -32.212 1.00 84.38 97 LEU A C 1
ATOM 698 O O . LEU A 1 97 ? 23.869 -3.637 -32.518 1.00 84.38 97 LEU A O 1
ATOM 702 N N . PRO A 1 98 ? 21.739 -4.201 -32.972 1.00 80.69 98 PRO A N 1
ATOM 703 C CA . PRO A 1 98 ? 22.088 -4.941 -34.183 1.00 80.69 98 PRO A CA 1
ATOM 704 C C . PRO A 1 98 ? 22.620 -4.030 -35.296 1.00 80.69 98 PRO A C 1
ATOM 706 O O . PRO A 1 98 ? 23.574 -4.404 -35.975 1.00 80.69 98 PRO A O 1
ATOM 709 N N . ALA A 1 99 ? 22.073 -2.818 -35.458 1.00 84.00 99 ALA A N 1
ATOM 710 C CA . ALA A 1 99 ? 22.561 -1.866 -36.456 1.00 84.00 99 ALA A CA 1
ATOM 711 C C . ALA A 1 99 ? 24.006 -1.420 -36.169 1.00 84.00 99 ALA A C 1
ATOM 713 O O . ALA A 1 99 ? 24.843 -1.422 -37.069 1.00 84.00 99 ALA A O 1
ATOM 714 N N . PHE A 1 100 ? 24.328 -1.105 -34.911 1.00 85.81 100 PHE A N 1
ATOM 715 C CA . PHE A 1 100 ? 25.681 -0.736 -34.492 1.00 85.81 100 PHE A CA 1
ATOM 716 C C . PHE A 1 100 ? 26.678 -1.886 -34.671 1.00 85.81 100 PHE A C 1
ATOM 718 O O . PHE A 1 100 ? 27.805 -1.672 -35.117 1.00 85.81 100 PHE A O 1
ATOM 725 N N . PHE A 1 101 ? 26.266 -3.118 -34.362 1.00 88.62 101 PHE A N 1
ATOM 726 C CA . PHE A 1 101 ? 27.117 -4.289 -34.547 1.00 88.62 101 PHE A CA 1
ATOM 727 C C . PHE A 1 101 ? 27.463 -4.507 -36.024 1.00 88.62 101 PHE A C 1
ATOM 729 O O . PHE A 1 101 ? 28.632 -4.690 -36.358 1.00 88.62 101 PHE A O 1
ATOM 736 N N . LEU A 1 102 ? 26.459 -4.442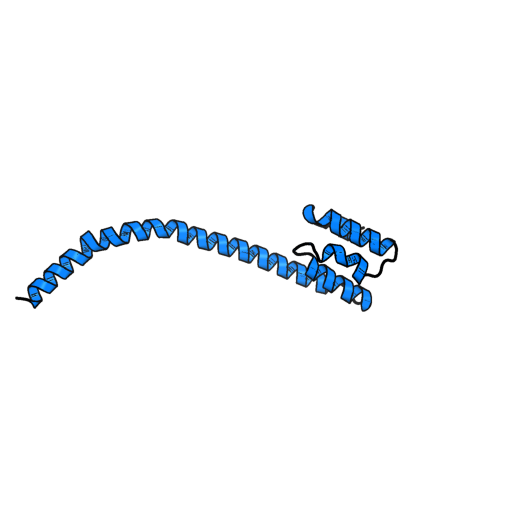 -36.906 1.00 89.06 102 LEU A N 1
ATOM 737 C CA . LEU A 1 102 ? 26.633 -4.667 -38.341 1.00 89.06 102 LEU A CA 1
ATOM 738 C C . LEU A 1 102 ? 27.423 -3.545 -39.026 1.00 89.06 102 LEU A C 1
ATOM 740 O O . LEU A 1 102 ? 28.282 -3.836 -39.854 1.00 89.06 102 LEU A O 1
ATOM 744 N N . LEU A 1 103 ? 27.147 -2.278 -38.696 1.00 85.06 103 LEU A N 1
ATOM 745 C CA . LEU A 1 103 ? 27.774 -1.133 -39.368 1.00 85.06 103 LEU A CA 1
ATOM 746 C C . LEU A 1 103 ? 29.101 -0.700 -38.727 1.00 85.06 103 LEU A C 1
ATOM 748 O O . LEU A 1 103 ? 29.951 -0.157 -39.425 1.00 85.06 103 LEU A O 1
ATOM 752 N N . GLY A 1 104 ? 29.279 -0.898 -37.419 1.00 86.62 104 GLY A N 1
ATOM 753 C CA . GLY A 1 104 ? 30.424 -0.372 -36.669 1.00 86.62 104 GLY A CA 1
ATOM 754 C C . GLY A 1 104 ? 31.427 -1.439 -36.244 1.00 86.62 104 GLY A C 1
ATOM 755 O O . GLY A 1 104 ? 32.610 -1.336 -36.556 1.00 86.62 104 GLY A O 1
ATOM 756 N N . LEU A 1 105 ? 30.971 -2.466 -35.523 1.00 89.88 105 LEU A N 1
ATOM 757 C CA . LEU A 1 105 ? 31.879 -3.408 -34.859 1.00 89.88 105 LEU A CA 1
ATOM 758 C C . LEU A 1 105 ? 32.383 -4.520 -35.791 1.00 89.88 105 LEU A C 1
ATOM 760 O O . LEU A 1 105 ? 33.576 -4.821 -35.797 1.00 89.88 105 LEU A O 1
ATOM 764 N N . ALA A 1 106 ? 31.498 -5.119 -36.592 1.00 89.38 106 ALA A N 1
ATOM 765 C CA . ALA A 1 106 ? 31.843 -6.250 -37.451 1.00 89.38 106 ALA A CA 1
ATOM 766 C C . ALA A 1 106 ? 32.971 -5.942 -38.463 1.00 89.38 106 ALA A C 1
ATOM 768 O O . ALA A 1 106 ? 33.909 -6.739 -38.539 1.00 89.38 106 ALA A O 1
ATOM 769 N N . PRO A 1 107 ? 32.975 -4.802 -39.187 1.00 84.44 107 PRO A N 1
ATOM 770 C CA . PRO A 1 107 ? 34.047 -4.493 -40.138 1.00 84.44 107 PRO A CA 1
ATOM 771 C C . PRO A 1 107 ? 35.407 -4.297 -39.457 1.00 84.44 107 PRO A C 1
ATOM 773 O O . PRO A 1 107 ? 36.430 -4.748 -39.969 1.00 84.44 107 PRO A O 1
ATOM 776 N N . VAL A 1 108 ? 35.417 -3.661 -38.281 1.00 89.19 108 VAL A N 1
ATOM 777 C CA . VAL A 1 108 ? 36.638 -3.392 -37.508 1.00 89.19 108 VAL A CA 1
ATOM 778 C C . VAL A 1 108 ? 37.250 -4.691 -36.987 1.00 89.19 108 VAL A C 1
ATOM 780 O O . VAL A 1 108 ? 38.458 -4.887 -37.103 1.00 89.19 108 VAL A O 1
ATOM 783 N N . LEU A 1 109 ? 36.425 -5.609 -36.474 1.00 90.62 109 LEU A N 1
ATOM 784 C CA . LEU A 1 109 ? 36.887 -6.924 -36.022 1.00 90.62 109 LEU A CA 1
ATOM 785 C C . LEU A 1 109 ? 37.478 -7.753 -37.167 1.00 90.62 109 LEU A C 1
ATOM 787 O O . LEU A 1 109 ? 38.501 -8.405 -36.978 1.00 90.62 109 LEU A O 1
ATOM 791 N N . VAL A 1 110 ? 36.866 -7.706 -38.356 1.00 90.44 110 VAL A N 1
ATOM 792 C CA . VAL A 1 110 ? 37.387 -8.391 -39.550 1.00 90.44 110 VAL A CA 1
ATOM 793 C C . VAL A 1 110 ? 38.728 -7.799 -39.987 1.00 90.44 110 VAL A C 1
ATOM 795 O O . VAL A 1 110 ? 39.638 -8.556 -40.321 1.00 90.44 110 VAL A O 1
ATOM 798 N N . GLY A 1 111 ? 38.873 -6.470 -39.952 1.00 87.38 111 GLY A N 1
ATOM 799 C CA . GLY A 1 111 ? 40.140 -5.796 -40.250 1.00 87.38 111 GLY A CA 1
ATOM 800 C C . GLY A 1 111 ? 41.258 -6.217 -39.297 1.00 87.38 111 GLY A C 1
ATOM 801 O O . GLY A 1 111 ? 42.292 -6.702 -39.744 1.00 87.38 111 GLY A O 1
ATOM 802 N N . LEU A 1 112 ? 41.009 -6.143 -37.987 1.00 91.06 112 LEU A N 1
ATOM 803 C CA . LEU A 1 112 ? 41.981 -6.539 -36.962 1.00 91.06 112 LEU A CA 1
ATOM 804 C C . LEU A 1 112 ? 42.357 -8.020 -37.046 1.00 91.06 112 LEU A C 1
ATOM 806 O O . LEU A 1 112 ? 43.528 -8.366 -36.912 1.00 91.06 112 LEU A O 1
ATOM 810 N N . ALA A 1 113 ? 41.379 -8.901 -37.278 1.00 90.69 113 ALA A N 1
ATOM 811 C CA . ALA A 1 113 ? 41.648 -10.322 -37.453 1.00 90.69 113 ALA A CA 1
ATOM 812 C C . ALA A 1 113 ? 42.572 -10.559 -38.652 1.00 90.69 113 ALA A C 1
ATOM 814 O O . ALA A 1 113 ? 43.503 -11.350 -38.555 1.00 90.69 113 ALA A O 1
ATOM 815 N N . ARG A 1 114 ? 42.353 -9.843 -39.760 1.00 87.88 114 ARG A N 1
ATOM 816 C CA . ARG A 1 114 ? 43.192 -9.946 -40.954 1.00 87.88 114 ARG A CA 1
ATOM 817 C C . ARG A 1 114 ? 44.613 -9.438 -40.712 1.00 87.88 114 ARG A C 1
ATOM 819 O O . ARG A 1 114 ? 45.539 -10.104 -41.150 1.00 87.88 114 ARG A O 1
ATOM 826 N N . ASP A 1 115 ? 44.770 -8.327 -39.996 1.00 88.19 115 ASP A N 1
ATOM 827 C CA . ASP A 1 115 ? 46.084 -7.755 -39.673 1.00 88.19 115 ASP A CA 1
ATOM 828 C C . ASP A 1 115 ? 46.883 -8.615 -38.680 1.00 88.19 115 ASP A C 1
ATOM 830 O O . ASP A 1 115 ? 48.106 -8.610 -38.718 1.00 88.19 115 ASP A O 1
ATOM 834 N N . MET A 1 116 ? 46.214 -9.362 -37.792 1.00 84.38 116 MET A N 1
ATOM 835 C CA . MET A 1 116 ? 46.878 -10.275 -36.846 1.00 84.38 116 MET A CA 1
ATOM 836 C C . MET A 1 116 ? 47.207 -11.652 -37.445 1.00 84.38 116 MET A C 1
ATOM 838 O O . MET A 1 116 ? 48.082 -12.344 -36.931 1.00 84.38 116 MET A O 1
ATOM 842 N N . LEU A 1 117 ? 46.460 -1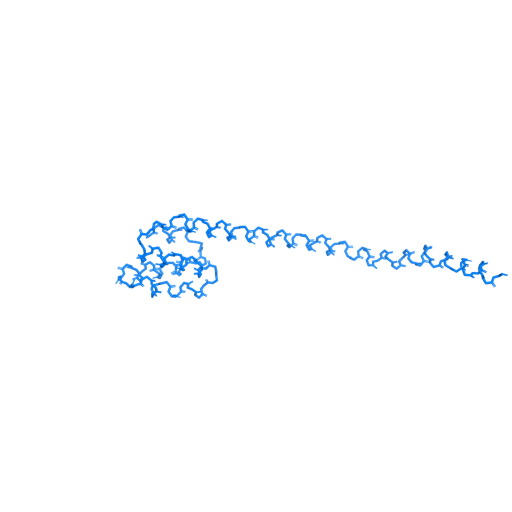2.084 -38.467 1.00 73.69 117 LEU A N 1
ATOM 843 C CA . LEU A 1 117 ? 46.654 -13.361 -39.172 1.00 73.69 117 LEU A CA 1
ATOM 844 C C . LEU A 1 117 ? 47.561 -13.240 -40.413 1.00 73.69 117 LEU A C 1
ATOM 846 O O . LEU A 1 117 ? 47.853 -14.267 -41.029 1.00 73.69 117 LEU A O 1
ATOM 850 N N . ALA A 1 118 ? 47.961 -12.022 -40.786 1.00 60.28 118 ALA A N 1
ATOM 851 C CA . ALA A 1 118 ? 48.940 -11.722 -41.833 1.00 60.28 118 ALA A CA 1
ATOM 852 C C . ALA A 1 118 ? 50.357 -11.614 -41.253 1.00 60.28 118 ALA A C 1
ATOM 854 O O . ALA A 1 118 ? 51.297 -12.018 -41.974 1.00 60.28 118 ALA A O 1
#

pLDDT: mean 80.53, std 8.46, range [50.06, 91.62]

Foldseek 3Di:
DVVLVPDDPVCSVLVVQLVVCVVVVHQLLVSCVSQCPDPLRVLVSVLVNVCVVVVNDSVVVNVVSVVVVVVVVVVVVVVVVVVVVCVVVVVVCVVVVVVCCVPPVVVVVVVVVVVVVD

Solvent-accessible surface area (backbone atoms only — not comparable to full-atom values): 6596 Å² total; per-residue (Å²): 114,71,70,44,67,73,38,56,78,95,47,25,65,51,44,47,51,28,53,49,32,44,74,72,68,40,56,55,68,68,27,34,49,76,34,48,80,36,89,88,35,33,67,57,38,54,52,50,33,56,21,64,76,67,71,47,81,50,64,64,65,51,47,53,52,52,52,51,54,52,51,54,52,53,51,56,52,50,57,55,54,54,51,50,56,49,64,62,48,46,62,54,51,65,56,46,52,59,51,45,39,65,74,56,49,49,61,53,52,54,50,53,52,50,68,72,76,104

Radius of gyration: 29.33 Å; Cα contacts (8 Å, |Δi|>4): 54; chains: 1; bounding box: 74×24×68 Å

Organism: NCBI:txid883169

InterPro domains:
  IPR018076 Type II secretion system protein GspF domain [PF00482] (6-105)

Sequence (118 aa):
AAVTAQAAGRHRGAWRRVAGLLALGVEAERAFAPAREVEGLAEFAAVLVASGESGVSVAEPARRVAERLRGQARARSAARAERAGVLIAAPLTACFLPAFFLLGLAPVLVGLARDMLA